Protein AF-A0AAN2PEC9-F1 (afdb_monomer_lite)

InterPro domains:
  IPR038728 Uncharacterized membrane protein YkvI-like [PTHR37814] (2-124)

Foldseek 3Di:
DVVVVVVQVVLCVVCVPQQVVPLDSSLSSLVVVPVVSSVVVVVVVVVVCVVVVVVCLLVVLCVVDPPPDPVSVVSSVVVVVVVVVVPVCDRVNCCVPVVVVVVVVVVVVVVVVVVVVVVVVVVVVVVPPPVVPD

Secondary structure (DSSP, 8-state):
-HHHHHHHHHHHHHTHHHHTT-S-HHHHHHHHH-HHHHHHHHHHHHHHHHHHHHHHHHHHHHHHS-TTSHHHHHHHHHHHHHHHHHHTT-HHHHHHHHHHHHHHHHHHHHHHHHHHHHHHHHHHHHH-SSGGG-

Sequence (134 aa):
MGILLFLINMGMMSDLKGIEGSGMPTLHLANQISPWLGFILSIILLGMIYNTAVGMLYAFTARLVPAETKRFKLSVIIVGILAFLASFVGFIKLVGTVYPITGYLGFVIIAALIISWVRSKMKKEAVNPELAKF

pLDDT: mean 87.18, std 10.86, range [54.09, 97.12]

Radius of gyration: 23.15 Å; chains: 1; bounding box: 70×26×50 Å

Organism: NCBI:txid1478

Structure (mmCIF, N/CA/C/O backbone):
data_AF-A0AAN2PEC9-F1
#
_entry.id   AF-A0AAN2PEC9-F1
#
loop_
_atom_site.group_PDB
_atom_site.id
_atom_site.type_symbol
_atom_site.label_atom_id
_atom_site.label_alt_id
_atom_site.label_comp_id
_atom_site.label_asym_id
_atom_site.label_entity_id
_atom_site.label_seq_id
_atom_site.pdbx_PDB_ins_code
_atom_site.Cartn_x
_atom_site.Cartn_y
_atom_site.Cartn_z
_atom_site.occupancy
_atom_site.B_iso_or_equiv
_atom_site.auth_seq_id
_atom_site.auth_comp_id
_atom_site.auth_asym_id
_atom_site.auth_atom_id
_atom_site.pdbx_PDB_model_num
ATOM 1 N N . MET A 1 1 ? -12.565 6.850 -17.132 1.00 70.75 1 MET A N 1
ATOM 2 C CA . MET A 1 1 ? -11.900 5.730 -16.423 1.00 70.75 1 MET A CA 1
ATOM 3 C C . MET A 1 1 ? -12.050 4.392 -17.145 1.00 70.75 1 MET A C 1
ATOM 5 O O . MET A 1 1 ? -11.037 3.740 -17.343 1.00 70.75 1 MET A O 1
ATOM 9 N N . GLY A 1 2 ? -13.246 4.002 -17.616 1.00 88.75 2 GLY A N 1
ATOM 10 C CA . GLY A 1 2 ? -13.432 2.724 -18.335 1.00 88.75 2 GLY A CA 1
ATOM 11 C C . GLY A 1 2 ? -12.610 2.576 -19.626 1.00 88.75 2 GLY A C 1
ATOM 12 O O . GLY A 1 2 ? -11.970 1.551 -19.821 1.00 88.75 2 GLY A O 1
ATOM 13 N N . ILE A 1 3 ? -12.543 3.623 -20.457 1.00 93.19 3 ILE A N 1
ATOM 14 C CA . ILE A 1 3 ? -11.786 3.596 -21.726 1.00 93.19 3 ILE A CA 1
ATOM 15 C C . ILE A 1 3 ? -10.283 3.367 -21.485 1.00 93.19 3 ILE A C 1
ATOM 17 O O . ILE A 1 3 ? -9.664 2.567 -22.173 1.00 93.19 3 ILE A O 1
ATOM 21 N N . LEU A 1 4 ? -9.700 4.013 -20.470 1.00 89.00 4 LEU A N 1
ATOM 22 C CA . LEU A 1 4 ? -8.278 3.856 -20.134 1.00 89.00 4 LEU A CA 1
ATOM 23 C C . LEU A 1 4 ? -7.955 2.432 -19.668 1.00 89.00 4 LEU A C 1
ATOM 25 O O . LEU A 1 4 ? -6.973 1.849 -20.112 1.00 89.00 4 LEU A O 1
ATOM 29 N N . LEU A 1 5 ? -8.803 1.855 -18.809 1.00 89.81 5 LEU A N 1
ATOM 30 C CA . LEU A 1 5 ? -8.651 0.469 -18.357 1.00 89.81 5 LEU A CA 1
ATOM 31 C C . LEU A 1 5 ? -8.774 -0.522 -19.517 1.00 89.81 5 LEU A C 1
ATOM 33 O O . LEU A 1 5 ? -8.033 -1.502 -19.561 1.00 89.81 5 LEU A O 1
ATOM 37 N N . PHE A 1 6 ? -9.682 -0.257 -20.456 1.00 91.75 6 PHE A N 1
ATOM 38 C CA . PHE A 1 6 ? -9.839 -1.067 -21.658 1.00 91.75 6 PHE A CA 1
ATOM 39 C C . PHE A 1 6 ? -8.575 -1.031 -22.530 1.00 91.75 6 PHE A C 1
ATOM 41 O O . PHE A 1 6 ? -8.055 -2.084 -22.888 1.00 91.75 6 PHE A O 1
ATOM 48 N N . LEU A 1 7 ? -8.025 0.161 -22.791 1.00 89.44 7 LEU A N 1
ATOM 49 C CA . LEU A 1 7 ? -6.785 0.325 -23.559 1.00 89.44 7 LEU A CA 1
ATOM 50 C C . LEU A 1 7 ? -5.585 -0.361 -22.891 1.00 89.44 7 LEU A C 1
ATOM 52 O O . LEU A 1 7 ? -4.804 -1.018 -23.572 1.00 89.44 7 LEU A O 1
ATOM 56 N N . ILE A 1 8 ? -5.454 -0.258 -21.562 1.00 88.50 8 ILE A N 1
ATOM 57 C CA . ILE A 1 8 ? -4.383 -0.933 -20.810 1.00 88.50 8 ILE A CA 1
ATOM 58 C C . ILE A 1 8 ? -4.509 -2.454 -20.931 1.00 88.50 8 ILE A C 1
ATOM 60 O O . ILE A 1 8 ? -3.518 -3.120 -21.214 1.00 88.50 8 ILE A O 1
ATOM 64 N N . ASN A 1 9 ? -5.712 -3.008 -20.753 1.00 89.56 9 ASN A N 1
ATOM 65 C CA . ASN A 1 9 ? -5.927 -4.451 -20.887 1.00 89.56 9 ASN A CA 1
ATOM 66 C C . ASN A 1 9 ? -5.636 -4.939 -22.309 1.00 89.56 9 ASN A C 1
ATOM 68 O O . ASN A 1 9 ? -4.994 -5.970 -22.480 1.00 89.56 9 ASN A O 1
ATOM 72 N N . MET A 1 10 ? -6.044 -4.176 -23.324 1.00 88.88 10 MET A N 1
ATOM 73 C CA . MET A 1 10 ? -5.742 -4.494 -24.717 1.00 88.88 10 MET A CA 1
ATOM 74 C C . MET A 1 10 ? -4.228 -4.465 -24.988 1.00 88.88 10 MET A C 1
ATOM 76 O O . MET A 1 10 ? -3.704 -5.368 -25.637 1.00 88.88 10 MET A O 1
ATOM 80 N N . GLY A 1 11 ? -3.509 -3.490 -24.421 1.00 86.19 11 GLY A N 1
ATOM 81 C CA . GLY A 1 11 ? -2.046 -3.439 -24.458 1.00 86.19 11 GLY A CA 1
ATOM 82 C C . GLY A 1 11 ? -1.388 -4.634 -23.760 1.00 86.19 11 GLY A C 1
ATOM 83 O O . GLY A 1 11 ? -0.461 -5.223 -24.304 1.00 86.19 11 GLY A O 1
ATOM 84 N N . MET A 1 12 ? -1.908 -5.058 -22.604 1.00 86.62 12 MET A N 1
ATOM 85 C CA . MET A 1 12 ? -1.426 -6.254 -21.899 1.00 86.62 12 MET A CA 1
ATOM 86 C C . MET A 1 12 ? -1.674 -7.545 -22.685 1.00 86.62 12 MET A C 1
ATOM 88 O O . MET A 1 12 ? -0.830 -8.434 -22.684 1.00 86.62 12 MET A O 1
ATOM 92 N N . MET A 1 13 ? -2.793 -7.654 -23.401 1.00 85.94 13 MET A N 1
ATOM 93 C CA . MET A 1 13 ? -3.057 -8.815 -24.258 1.00 85.94 13 MET A CA 1
ATOM 94 C C . MET A 1 13 ? -2.116 -8.887 -25.471 1.00 85.94 13 MET A C 1
ATOM 96 O O . MET A 1 13 ? -1.872 -9.978 -25.979 1.00 85.94 13 MET A O 1
ATOM 100 N N . SER A 1 14 ? -1.568 -7.754 -25.922 1.00 84.81 14 SER A N 1
ATOM 101 C CA . SER A 1 14 ? -0.634 -7.705 -27.054 1.00 84.81 14 SER A CA 1
ATOM 102 C C . SER A 1 14 ? 0.738 -8.312 -26.744 1.00 84.81 14 SER A C 1
ATOM 104 O O . SER A 1 14 ? 1.424 -8.729 -27.675 1.00 84.81 14 SER A O 1
ATOM 106 N N . ASP A 1 15 ? 1.140 -8.369 -25.471 1.00 79.06 15 ASP A N 1
ATOM 107 C CA . ASP A 1 15 ? 2.417 -8.945 -25.035 1.00 79.06 15 ASP A CA 1
ATOM 108 C C . ASP A 1 15 ? 2.247 -9.893 -23.837 1.00 79.06 15 ASP A C 1
ATOM 110 O O . ASP A 1 15 ? 2.846 -9.751 -22.774 1.00 79.06 15 ASP A O 1
ATOM 114 N N . LEU A 1 16 ? 1.401 -10.908 -24.008 1.00 74.75 16 LEU A N 1
ATOM 115 C CA . LEU A 1 16 ? 1.152 -11.910 -22.966 1.00 74.75 16 LEU A CA 1
ATOM 116 C C . LEU A 1 16 ? 2.429 -12.645 -22.524 1.00 74.75 16 LEU A C 1
ATOM 118 O O . LEU A 1 16 ? 2.585 -12.940 -21.342 1.00 74.75 16 LEU A O 1
ATOM 122 N N . LYS A 1 17 ? 3.362 -12.904 -23.450 1.00 74.25 17 LYS A N 1
ATOM 123 C CA . LYS A 1 17 ? 4.578 -13.688 -23.175 1.00 74.25 17 LYS A CA 1
ATOM 124 C C . LYS A 1 17 ? 5.636 -12.905 -22.392 1.00 74.25 17 LYS A C 1
ATOM 126 O O . LYS A 1 17 ? 6.308 -13.503 -21.560 1.00 74.25 17 LYS A O 1
ATOM 131 N N . GLY A 1 18 ? 5.795 -11.601 -22.641 1.00 69.94 18 GLY A N 1
ATOM 132 C CA . GLY A 1 18 ? 6.694 -10.745 -21.856 1.00 69.94 18 GLY A CA 1
ATOM 133 C C . GLY A 1 18 ? 6.137 -10.390 -20.473 1.00 69.94 18 GLY A C 1
ATOM 134 O O . GLY A 1 18 ? 6.890 -10.097 -19.542 1.00 69.94 18 GLY A O 1
ATOM 135 N N . ILE A 1 19 ? 4.812 -10.457 -20.318 1.00 77.88 19 ILE A N 1
ATOM 136 C CA . ILE A 1 19 ? 4.100 -10.051 -19.103 1.00 77.88 19 ILE A CA 1
ATOM 137 C C . ILE A 1 19 ? 3.931 -11.191 -18.092 1.00 77.88 19 ILE A C 1
ATOM 139 O O . ILE A 1 19 ? 3.836 -10.914 -16.890 1.00 77.88 19 ILE A O 1
ATOM 143 N N . GLU A 1 20 ? 3.907 -12.450 -18.534 1.00 67.00 20 GLU A N 1
ATOM 144 C CA . GLU A 1 20 ? 3.841 -13.616 -17.649 1.00 67.00 20 GLU A CA 1
ATOM 145 C C . GLU A 1 20 ? 5.011 -13.616 -16.652 1.00 67.00 20 GLU A C 1
ATOM 147 O O . GLU A 1 20 ? 6.183 -13.690 -17.011 1.00 67.00 20 GLU A O 1
ATOM 152 N N . GLY A 1 21 ? 4.693 -13.486 -15.360 1.00 68.19 21 GLY A N 1
ATOM 153 C CA . GLY A 1 21 ? 5.695 -13.393 -14.293 1.00 68.19 21 GLY A CA 1
ATOM 154 C C . GLY A 1 21 ? 6.300 -11.998 -14.092 1.00 68.19 21 GLY A C 1
ATOM 155 O O . GLY A 1 21 ? 7.086 -11.810 -13.162 1.00 68.19 21 GLY A O 1
ATOM 156 N N . SER A 1 22 ? 5.911 -10.996 -14.887 1.00 78.81 22 SER A N 1
ATOM 157 C CA . SER A 1 22 ? 6.273 -9.605 -14.615 1.00 78.81 22 SER A CA 1
ATOM 158 C C . SER A 1 22 ? 5.516 -9.099 -13.383 1.00 78.81 22 SER A C 1
ATOM 160 O O . SER A 1 22 ? 4.289 -9.162 -13.293 1.00 78.81 22 SER A O 1
ATOM 162 N N . GLY A 1 23 ? 6.254 -8.587 -12.396 1.00 79.12 23 GLY A N 1
ATOM 163 C CA . GLY A 1 23 ? 5.644 -8.063 -11.173 1.00 79.12 23 GLY A CA 1
ATOM 164 C C . GLY A 1 23 ? 4.795 -6.820 -11.409 1.00 79.12 23 GLY A C 1
ATOM 165 O O . GLY A 1 23 ? 3.853 -6.580 -10.670 1.00 79.12 23 GLY A O 1
ATOM 166 N N . MET A 1 24 ? 5.097 -6.037 -12.444 1.00 88.19 24 MET A N 1
ATOM 167 C CA . MET A 1 24 ? 4.377 -4.807 -12.774 1.00 88.19 24 MET A CA 1
ATOM 168 C C . MET A 1 24 ? 4.146 -4.732 -14.291 1.00 88.19 24 MET A C 1
ATOM 170 O O . MET A 1 24 ? 4.892 -4.038 -14.982 1.00 88.19 24 MET A O 1
ATOM 174 N N . PRO A 1 25 ? 3.122 -5.427 -14.823 1.00 88.25 25 PRO A N 1
ATOM 175 C CA . PRO A 1 25 ? 2.851 -5.518 -16.262 1.00 88.25 25 PRO A CA 1
ATOM 176 C C . PRO A 1 25 ? 2.752 -4.172 -16.978 1.00 88.25 25 PRO A C 1
ATOM 178 O O . PRO A 1 25 ? 3.282 -3.985 -18.067 1.00 88.25 25 PRO A O 1
ATOM 181 N N . THR A 1 26 ? 2.112 -3.195 -16.342 1.00 89.25 26 THR A N 1
ATOM 182 C CA . THR A 1 26 ? 1.952 -1.847 -16.896 1.00 89.25 26 THR A CA 1
ATOM 183 C C . THR A 1 26 ? 3.280 -1.099 -16.991 1.00 89.25 26 THR A C 1
ATOM 185 O O . THR A 1 26 ? 3.521 -0.389 -17.964 1.00 89.25 26 THR A O 1
ATOM 188 N N . LEU A 1 27 ? 4.170 -1.292 -16.014 1.00 90.25 27 LEU A N 1
ATOM 189 C CA . LEU A 1 27 ? 5.524 -0.745 -16.043 1.00 90.25 27 LEU A CA 1
ATOM 190 C C . LEU A 1 27 ? 6.405 -1.475 -17.061 1.00 90.25 27 LEU A C 1
ATOM 192 O O . LEU A 1 27 ? 7.232 -0.844 -17.716 1.00 90.25 27 LEU A O 1
ATOM 196 N N . HIS A 1 28 ? 6.219 -2.786 -17.219 1.00 89.38 28 HIS A N 1
ATOM 197 C CA . HIS A 1 28 ? 6.895 -3.570 -18.248 1.00 89.38 28 HIS A CA 1
ATOM 198 C C . HIS A 1 28 ? 6.546 -3.052 -19.649 1.00 89.38 28 HIS A C 1
ATOM 200 O O . HIS A 1 28 ? 7.443 -2.688 -20.406 1.00 89.38 28 HIS A O 1
ATOM 206 N N . LEU A 1 29 ? 5.253 -2.895 -19.942 1.00 88.81 29 LEU A N 1
ATOM 207 C CA . LEU A 1 29 ? 4.775 -2.308 -21.196 1.00 88.81 29 LEU A CA 1
ATOM 208 C C . LEU A 1 29 ? 5.327 -0.897 -21.430 1.00 88.81 29 LEU A C 1
ATOM 210 O O . LEU A 1 29 ? 5.776 -0.580 -22.528 1.00 88.81 29 LEU A O 1
ATOM 214 N N . ALA A 1 30 ? 5.348 -0.049 -20.397 1.00 90.06 30 ALA A N 1
ATOM 215 C CA . ALA A 1 30 ? 5.904 1.297 -20.516 1.00 90.06 30 ALA A CA 1
ATOM 216 C C . ALA A 1 30 ? 7.395 1.283 -20.898 1.00 90.06 30 ALA A C 1
ATOM 218 O O . ALA A 1 30 ? 7.810 2.075 -21.742 1.00 90.06 30 ALA A O 1
ATOM 219 N N . ASN A 1 31 ? 8.183 0.364 -20.325 1.00 88.94 31 ASN A N 1
ATOM 220 C CA . ASN A 1 31 ? 9.597 0.193 -20.670 1.00 88.94 31 ASN A CA 1
ATOM 221 C C . ASN A 1 31 ? 9.803 -0.304 -22.106 1.00 88.94 31 ASN A C 1
ATOM 223 O O . ASN A 1 31 ? 10.769 0.111 -22.741 1.00 88.94 31 ASN A O 1
ATOM 227 N N . GLN A 1 32 ? 8.909 -1.155 -22.622 1.00 88.31 32 GLN A N 1
ATOM 228 C CA . GLN A 1 32 ? 8.974 -1.611 -24.013 1.00 88.31 32 GLN A CA 1
ATOM 229 C C . GLN A 1 32 ? 8.690 -0.492 -25.020 1.00 88.31 32 GLN A C 1
ATOM 231 O O . GLN A 1 32 ? 9.298 -0.463 -26.085 1.00 88.31 32 GLN A O 1
ATOM 236 N N . ILE A 1 33 ? 7.790 0.438 -24.685 1.00 88.50 33 ILE A N 1
ATOM 237 C CA . ILE A 1 33 ? 7.488 1.594 -25.541 1.00 88.50 33 ILE A CA 1
ATOM 238 C C . ILE A 1 33 ? 8.668 2.573 -25.551 1.00 88.50 33 ILE A C 1
ATOM 240 O O . ILE A 1 33 ? 9.106 3.020 -26.608 1.00 88.50 33 ILE A O 1
ATOM 244 N N . SER A 1 34 ? 9.169 2.944 -24.370 1.00 90.38 34 SER A N 1
ATOM 245 C CA . SER A 1 34 ? 10.350 3.794 -24.226 1.00 90.38 34 SER A CA 1
ATOM 246 C C . SER A 1 34 ? 10.937 3.662 -22.816 1.00 90.38 34 SER A C 1
ATOM 248 O O . SER A 1 34 ? 10.213 3.876 -21.838 1.00 90.38 34 SER A O 1
ATOM 250 N N . PRO A 1 35 ? 12.253 3.425 -22.665 1.00 89.75 35 PRO A N 1
ATOM 251 C CA . PRO A 1 35 ? 12.901 3.357 -21.352 1.00 89.75 35 PRO A CA 1
ATOM 252 C C . PRO A 1 35 ? 12.701 4.618 -20.495 1.00 89.75 35 PRO A C 1
ATOM 254 O O . PRO A 1 35 ? 12.567 4.534 -19.276 1.00 89.75 35 PRO A O 1
ATOM 257 N N . TRP A 1 36 ? 12.611 5.795 -21.125 1.00 94.31 36 TRP A N 1
ATOM 258 C CA . TRP A 1 36 ? 12.330 7.053 -20.425 1.00 94.31 36 TRP A CA 1
ATOM 259 C C . TRP A 1 36 ? 10.928 7.082 -19.815 1.00 94.31 36 TRP A C 1
ATOM 261 O O . TRP A 1 36 ? 10.743 7.576 -18.702 1.00 94.31 36 TRP A O 1
ATOM 271 N N . LEU A 1 37 ? 9.942 6.520 -20.517 1.00 91.81 37 LEU A N 1
ATOM 272 C CA . LEU A 1 37 ? 8.572 6.428 -20.023 1.00 91.81 37 LEU A CA 1
ATOM 273 C C . LEU A 1 37 ? 8.488 5.468 -18.833 1.00 91.81 37 LEU A C 1
ATOM 275 O O . LEU A 1 37 ? 7.848 5.787 -17.833 1.00 91.81 37 LEU A O 1
ATOM 279 N N . GLY A 1 38 ? 9.180 4.329 -18.912 1.00 92.00 38 GLY A N 1
ATOM 280 C CA . GLY A 1 38 ? 9.306 3.398 -17.793 1.00 92.00 38 GLY A CA 1
ATOM 281 C C . GLY A 1 38 ? 9.971 4.029 -16.566 1.00 92.00 38 GLY A C 1
ATOM 282 O O . GLY A 1 38 ? 9.498 3.841 -15.446 1.00 92.00 38 GLY A O 1
ATOM 283 N N . PHE A 1 39 ? 11.011 4.844 -16.757 1.00 94.00 39 PHE A N 1
ATOM 284 C CA . PHE A 1 39 ? 11.660 5.572 -15.664 1.00 94.00 39 PHE A CA 1
ATOM 285 C C . PHE A 1 39 ? 10.727 6.590 -14.990 1.00 94.00 39 PHE A C 1
ATOM 287 O O . PHE A 1 39 ? 10.607 6.609 -13.768 1.00 94.00 39 PHE A O 1
ATOM 294 N N . ILE A 1 40 ? 10.012 7.407 -15.767 1.00 96.06 40 ILE A N 1
ATOM 295 C CA . ILE A 1 40 ? 9.051 8.370 -15.207 1.00 96.06 40 ILE A CA 1
ATOM 296 C C . ILE A 1 40 ? 7.926 7.632 -14.469 1.00 96.06 40 ILE A C 1
ATOM 298 O O . ILE A 1 40 ? 7.560 8.003 -13.352 1.00 96.06 40 ILE A O 1
ATOM 302 N N . LEU A 1 41 ? 7.397 6.558 -15.062 1.00 94.50 41 LEU A N 1
ATOM 303 C CA . LEU A 1 41 ? 6.319 5.778 -14.466 1.00 94.50 41 LEU A CA 1
ATOM 304 C C . LEU A 1 41 ? 6.755 5.089 -13.167 1.00 94.50 41 LEU A C 1
ATOM 306 O O . LEU A 1 41 ? 5.959 5.024 -12.233 1.00 94.50 41 LEU A O 1
ATOM 310 N N . SER A 1 42 ? 8.002 4.619 -13.062 1.00 94.31 42 SER A N 1
ATOM 311 C CA . SER A 1 42 ? 8.511 4.019 -11.823 1.00 94.31 42 SER A CA 1
ATOM 312 C C . SER A 1 42 ? 8.586 5.036 -10.679 1.00 94.31 42 SER A C 1
ATOM 314 O O . SER A 1 42 ? 8.165 4.718 -9.567 1.00 94.31 42 SER A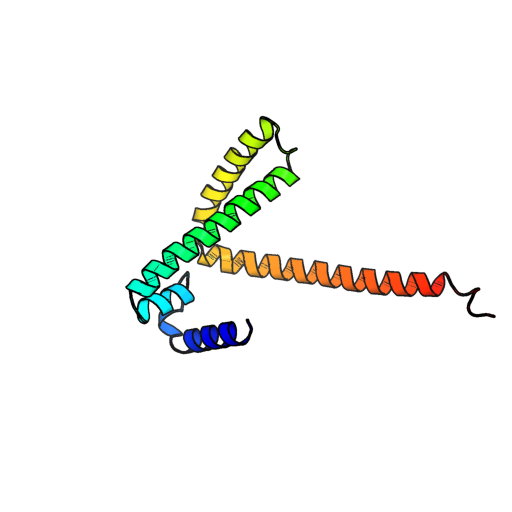 O 1
ATOM 316 N N . ILE A 1 43 ? 9.010 6.278 -10.952 1.00 96.81 43 ILE A N 1
ATOM 317 C CA . ILE A 1 43 ? 9.004 7.375 -9.968 1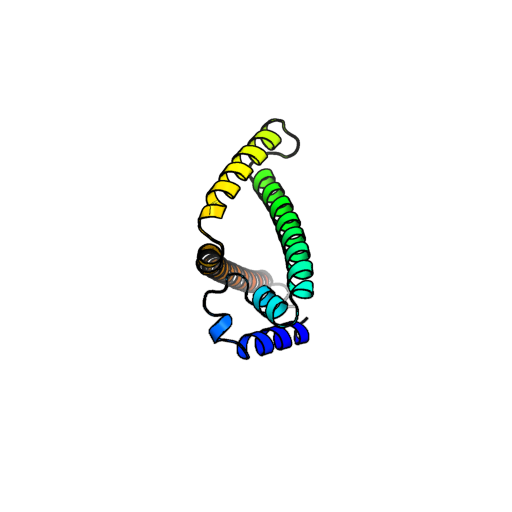.00 96.81 43 ILE A CA 1
ATOM 318 C C . ILE A 1 43 ? 7.573 7.680 -9.513 1.00 96.81 43 ILE A C 1
ATOM 320 O O . ILE A 1 43 ? 7.310 7.786 -8.313 1.00 96.81 43 ILE A O 1
ATOM 324 N N . ILE A 1 44 ? 6.633 7.782 -10.458 1.00 95.88 44 ILE A N 1
ATOM 325 C CA . ILE A 1 44 ? 5.220 8.036 -10.152 1.00 95.88 44 ILE A CA 1
ATOM 326 C C . ILE A 1 44 ? 4.643 6.902 -9.292 1.00 95.88 44 ILE A C 1
ATOM 328 O O . ILE A 1 44 ? 4.010 7.167 -8.270 1.00 95.88 44 ILE A O 1
ATOM 332 N N . LEU A 1 45 ? 4.885 5.641 -9.665 1.00 94.38 45 LEU A N 1
ATOM 333 C CA . LEU A 1 45 ? 4.433 4.471 -8.908 1.00 94.38 45 LEU A CA 1
ATOM 334 C C . LEU A 1 45 ? 5.013 4.457 -7.494 1.00 94.38 45 LEU A C 1
ATOM 336 O O . LEU A 1 45 ? 4.267 4.231 -6.542 1.00 94.38 45 LEU A O 1
ATOM 340 N N . LEU A 1 46 ? 6.305 4.757 -7.339 1.00 94.69 46 LEU A N 1
ATOM 341 C CA . LEU A 1 46 ? 6.946 4.845 -6.029 1.00 94.69 46 LEU A CA 1
ATOM 342 C C . LEU A 1 46 ? 6.270 5.909 -5.153 1.00 94.69 46 LEU A C 1
ATOM 344 O O . LEU A 1 46 ? 5.935 5.629 -4.002 1.00 94.69 46 LEU A O 1
ATOM 348 N N . GLY A 1 47 ? 6.001 7.095 -5.707 1.00 97.06 47 GLY A N 1
ATOM 349 C CA . GLY A 1 47 ? 5.291 8.166 -5.007 1.00 97.06 47 GLY A CA 1
ATOM 350 C C . GLY A 1 47 ? 3.872 7.770 -4.583 1.00 97.06 47 GLY A C 1
ATOM 351 O O . GLY A 1 47 ? 3.476 8.002 -3.440 1.00 97.06 47 GLY A O 1
ATOM 352 N N . MET A 1 48 ? 3.115 7.112 -5.466 1.00 95.81 48 MET A N 1
ATOM 353 C CA . MET A 1 48 ? 1.754 6.648 -5.163 1.00 95.81 48 MET A CA 1
ATOM 354 C C . MET A 1 48 ? 1.727 5.553 -4.090 1.00 95.81 48 MET A C 1
ATOM 356 O O . MET A 1 48 ? 0.884 5.592 -3.187 1.00 95.81 48 MET A O 1
ATOM 360 N N . ILE A 1 49 ? 2.651 4.591 -4.168 1.00 93.56 49 ILE A N 1
ATOM 361 C CA . ILE A 1 49 ? 2.786 3.523 -3.172 1.00 93.56 49 ILE A CA 1
ATOM 362 C C . ILE A 1 49 ? 3.170 4.126 -1.824 1.00 93.56 49 ILE A C 1
ATOM 364 O O . ILE A 1 49 ? 2.542 3.794 -0.823 1.00 93.56 49 ILE A O 1
ATOM 368 N N . TYR A 1 50 ? 4.134 5.050 -1.792 1.00 95.00 50 TYR A N 1
ATOM 369 C CA . TYR A 1 50 ? 4.540 5.731 -0.565 1.00 95.00 50 TYR A CA 1
ATOM 370 C C . TYR A 1 50 ? 3.374 6.485 0.083 1.00 95.00 50 TYR A C 1
ATOM 372 O O . TYR A 1 50 ? 3.084 6.274 1.260 1.00 95.00 50 TYR A O 1
ATOM 380 N N . ASN A 1 51 ? 2.650 7.299 -0.691 1.00 96.19 51 ASN A N 1
ATOM 381 C CA . ASN A 1 51 ? 1.488 8.040 -0.200 1.00 96.19 51 ASN A CA 1
ATOM 382 C C . ASN A 1 51 ? 0.426 7.107 0.410 1.00 96.19 51 ASN A C 1
ATOM 384 O O . ASN A 1 51 ? -0.083 7.347 1.505 1.00 96.19 51 ASN A O 1
ATOM 388 N N . THR A 1 52 ? 0.134 6.000 -0.274 1.00 95.31 52 THR A N 1
ATOM 389 C CA . THR A 1 52 ? -0.839 5.004 0.191 1.00 95.31 52 THR A CA 1
ATOM 390 C C . THR A 1 52 ? -0.347 4.273 1.443 1.00 95.31 52 THR A C 1
ATOM 392 O O . THR A 1 52 ? -1.104 4.111 2.400 1.00 95.31 52 THR A O 1
ATOM 395 N N . ALA A 1 53 ? 0.925 3.870 1.473 1.00 94.19 53 ALA A N 1
ATOM 396 C CA . ALA A 1 53 ? 1.530 3.150 2.589 1.00 94.19 53 ALA A CA 1
ATOM 397 C C . ALA A 1 53 ? 1.548 3.993 3.869 1.00 94.19 53 ALA A C 1
ATOM 399 O O . ALA A 1 53 ? 1.149 3.503 4.924 1.00 94.19 53 ALA A O 1
ATOM 400 N N . VAL A 1 54 ? 1.940 5.268 3.780 1.00 94.12 54 VAL A N 1
ATOM 401 C CA . VAL A 1 54 ? 1.934 6.193 4.924 1.00 94.12 54 VAL A CA 1
ATOM 402 C C . VAL A 1 54 ? 0.512 6.402 5.446 1.00 94.12 54 VAL A C 1
ATOM 404 O O . VAL A 1 54 ? 0.281 6.297 6.652 1.00 94.12 54 VAL A O 1
ATOM 407 N N . GLY A 1 55 ? -0.455 6.627 4.549 1.00 95.56 55 GLY A N 1
ATOM 408 C CA . GLY A 1 55 ? -1.861 6.787 4.927 1.00 95.56 55 GLY A CA 1
ATOM 409 C C . GLY A 1 55 ? -2.431 5.552 5.633 1.00 95.56 55 GLY A C 1
ATOM 410 O O . GLY A 1 55 ? -3.062 5.670 6.685 1.00 95.56 55 GLY A O 1
ATOM 411 N N . MET A 1 56 ? -2.163 4.354 5.104 1.00 94.69 56 MET A N 1
ATOM 412 C CA . MET A 1 56 ? -2.625 3.095 5.696 1.00 94.69 56 MET A CA 1
ATOM 413 C C . MET A 1 56 ? -1.925 2.773 7.018 1.00 94.69 56 MET A C 1
ATOM 415 O O . MET A 1 56 ? -2.592 2.335 7.953 1.00 94.69 56 MET A O 1
ATOM 419 N N . LEU A 1 57 ? -0.614 3.015 7.131 1.00 94.69 57 LEU A N 1
ATOM 420 C CA . LEU A 1 57 ? 0.138 2.805 8.370 1.00 94.69 57 LEU A CA 1
ATOM 421 C C . LEU A 1 57 ? -0.414 3.683 9.498 1.00 94.69 57 LEU A C 1
ATOM 423 O O . LEU A 1 57 ? -0.633 3.199 10.612 1.00 94.69 57 LEU A O 1
ATOM 427 N N . TYR A 1 58 ? -0.694 4.953 9.197 1.00 93.12 58 TYR A N 1
ATOM 428 C CA . TYR A 1 58 ? -1.325 5.869 10.140 1.00 93.12 58 TYR A CA 1
ATOM 429 C C . TYR A 1 58 ? -2.719 5.379 10.549 1.00 93.12 58 TYR A C 1
ATOM 431 O O . TYR A 1 58 ? -2.971 5.196 11.740 1.00 93.12 58 TYR A O 1
ATOM 439 N N . ALA A 1 59 ? -3.602 5.109 9.581 1.00 94.12 59 ALA A N 1
ATOM 440 C CA . ALA A 1 59 ? -4.976 4.684 9.847 1.00 94.12 59 ALA A CA 1
ATOM 441 C C . ALA A 1 59 ? -5.041 3.365 10.637 1.00 94.12 59 ALA A C 1
ATOM 443 O O . ALA A 1 59 ? -5.835 3.231 11.569 1.00 94.12 59 ALA A O 1
ATOM 444 N N . PHE A 1 60 ? -4.178 2.403 10.303 1.00 93.94 60 PHE A N 1
ATOM 445 C CA . PHE A 1 60 ? -4.070 1.135 11.017 1.00 93.94 60 PHE A CA 1
ATOM 446 C C . PHE A 1 60 ? -3.606 1.341 12.461 1.00 93.94 60 PHE A C 1
ATOM 448 O O . PHE A 1 60 ? -4.230 0.827 13.388 1.00 93.94 60 PHE A O 1
ATOM 455 N N . THR A 1 61 ? -2.557 2.141 12.670 1.00 93.00 61 THR A N 1
ATOM 456 C CA . THR A 1 61 ? -2.045 2.415 14.020 1.00 93.00 61 THR A CA 1
ATOM 457 C C . THR A 1 61 ? -3.077 3.172 14.858 1.00 93.00 61 THR A C 1
ATOM 459 O O . THR A 1 61 ? -3.301 2.815 16.011 1.00 93.00 61 THR A O 1
ATOM 462 N N . ALA A 1 62 ? -3.759 4.165 14.278 1.00 92.00 62 ALA A N 1
ATOM 463 C CA . ALA A 1 62 ? -4.771 4.975 14.962 1.00 92.00 62 ALA A CA 1
ATOM 464 C C . ALA A 1 62 ? -6.002 4.160 15.383 1.00 92.00 62 ALA A C 1
ATOM 466 O O . ALA A 1 62 ? -6.678 4.506 16.348 1.00 92.00 62 ALA A O 1
ATOM 467 N N . ARG A 1 63 ? -6.278 3.049 14.689 1.00 90.88 63 ARG A N 1
ATOM 468 C CA . ARG A 1 63 ? -7.334 2.107 15.070 1.00 90.88 63 ARG A CA 1
ATOM 469 C C . ARG A 1 63 ? -6.974 1.269 16.300 1.00 90.88 63 ARG A C 1
ATOM 471 O O . ARG A 1 63 ? -7.876 0.806 16.990 1.00 90.88 63 ARG A O 1
ATOM 478 N N . LEU A 1 64 ? -5.684 1.051 16.560 1.00 89.19 64 LEU A N 1
ATOM 479 C CA . LEU A 1 64 ? -5.196 0.225 17.671 1.00 89.19 64 LEU A CA 1
ATOM 480 C C . LEU A 1 64 ? -4.778 1.052 18.890 1.00 89.19 64 LEU A C 1
ATOM 482 O O . LEU A 1 64 ? -4.918 0.595 20.022 1.00 89.19 64 LEU A O 1
ATOM 486 N N . VAL A 1 65 ? -4.240 2.252 18.668 1.00 90.19 65 VAL A N 1
ATOM 487 C CA . VAL A 1 65 ? -3.672 3.112 19.709 1.00 90.19 65 VAL A CA 1
ATOM 488 C C . VAL A 1 65 ? -4.190 4.539 19.531 1.00 90.19 65 VAL A C 1
ATOM 490 O O . VAL A 1 65 ? -4.138 5.053 18.412 1.00 90.19 65 VAL A O 1
ATOM 493 N N . PRO A 1 66 ? -4.625 5.219 20.612 1.00 85.06 66 PRO A N 1
ATOM 494 C CA . PRO A 1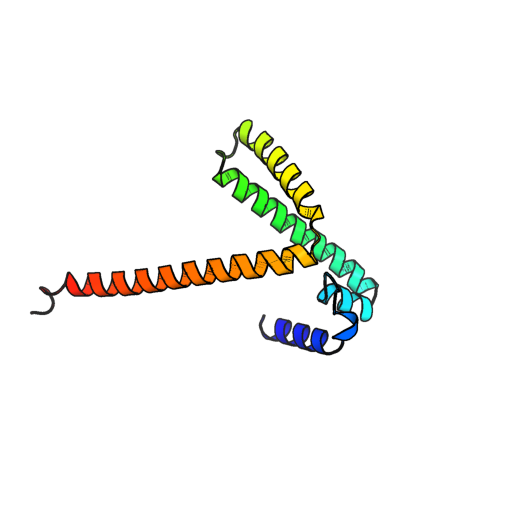 66 ? -5.044 6.614 20.545 1.00 85.06 66 PRO A CA 1
ATOM 495 C C . PRO A 1 66 ? -3.972 7.502 19.906 1.00 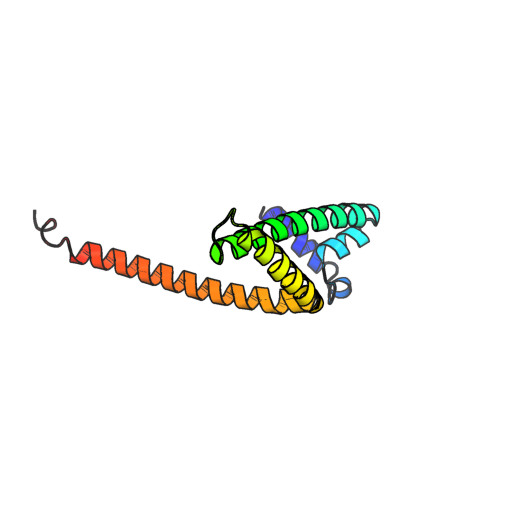85.06 66 PRO A C 1
ATOM 497 O O . PRO A 1 66 ? -2.800 7.479 20.317 1.00 85.06 66 PRO A O 1
ATOM 500 N N . ALA A 1 67 ? -4.391 8.276 18.903 1.00 79.12 67 ALA A N 1
ATOM 501 C CA . ALA A 1 67 ? -3.541 9.219 18.190 1.00 79.12 67 ALA A CA 1
ATOM 502 C C . ALA A 1 67 ? -2.912 10.249 19.149 1.00 79.12 67 ALA A C 1
ATOM 504 O O . ALA A 1 67 ? -3.412 10.491 20.244 1.00 79.12 67 ALA A O 1
ATOM 505 N N . GLU A 1 68 ? -1.775 10.820 18.741 1.00 76.12 68 GLU A N 1
ATOM 506 C CA . GLU A 1 68 ? -1.043 11.879 19.465 1.00 76.12 68 GLU A CA 1
ATOM 507 C C . GLU A 1 68 ? -0.410 11.494 20.816 1.00 76.12 68 GLU A C 1
ATOM 509 O O . GLU A 1 68 ? 0.203 12.323 21.487 1.00 76.12 68 GLU A O 1
ATOM 514 N N . THR A 1 69 ? -0.433 10.218 21.198 1.00 83.19 69 THR A N 1
ATOM 515 C CA . THR A 1 69 ? 0.282 9.750 22.394 1.00 83.19 69 THR A CA 1
ATOM 516 C C . THR A 1 69 ? 1.742 9.382 22.090 1.00 83.19 69 THR A C 1
ATOM 518 O O . THR A 1 69 ? 2.096 8.989 20.977 1.00 83.19 69 THR A O 1
ATOM 521 N N . LYS A 1 70 ? 2.633 9.419 23.096 1.00 79.94 70 LYS A N 1
ATOM 522 C CA . LYS A 1 70 ? 4.013 8.891 22.948 1.00 79.94 70 LYS A CA 1
ATOM 523 C C . LYS A 1 70 ? 4.023 7.415 22.515 1.00 79.94 70 LYS A C 1
ATOM 525 O O . LYS A 1 70 ? 4.912 6.996 21.778 1.00 79.94 70 LYS A O 1
ATOM 530 N N . ARG A 1 71 ? 3.008 6.651 22.939 1.00 85.56 71 ARG A N 1
ATOM 531 C CA . ARG A 1 71 ? 2.789 5.250 22.550 1.00 85.56 71 ARG A CA 1
ATOM 532 C C . ARG A 1 71 ? 2.460 5.115 21.064 1.00 85.56 71 ARG A C 1
ATOM 534 O O . ARG A 1 71 ? 2.990 4.211 20.438 1.00 85.56 71 ARG A O 1
ATOM 541 N N . PHE A 1 72 ? 1.697 6.047 20.487 1.00 90.69 72 PHE A N 1
ATOM 542 C CA . PHE A 1 72 ? 1.407 6.067 19.051 1.00 90.69 72 PHE A CA 1
ATOM 543 C C . PHE A 1 72 ? 2.687 6.109 18.210 1.00 90.69 72 PHE A C 1
ATOM 545 O O . PHE A 1 72 ? 2.863 5.275 17.329 1.00 90.69 72 PHE A O 1
ATOM 552 N N . LYS A 1 73 ? 3.625 7.018 18.525 1.00 88.81 73 LYS A N 1
ATOM 553 C CA . LYS A 1 73 ? 4.908 7.118 17.800 1.00 88.81 73 LYS A CA 1
ATOM 554 C C . LYS A 1 73 ? 5.694 5.804 17.838 1.00 88.81 73 LYS A C 1
ATOM 556 O O . LYS A 1 73 ? 6.206 5.372 16.810 1.00 88.81 73 LYS A O 1
ATOM 561 N N . LEU A 1 74 ? 5.752 5.156 19.004 1.00 91.69 74 LEU A N 1
ATOM 562 C CA . LEU A 1 74 ? 6.422 3.864 19.156 1.00 91.69 74 LEU A CA 1
ATOM 563 C C . LEU A 1 74 ? 5.706 2.757 18.364 1.00 91.69 74 LEU A C 1
ATOM 565 O O . LEU A 1 74 ? 6.359 1.974 17.682 1.00 91.69 74 LEU A O 1
ATOM 569 N N . SER A 1 75 ? 4.373 2.721 18.399 1.00 92.25 75 SER A N 1
ATOM 570 C CA . SER A 1 75 ? 3.574 1.758 17.638 1.00 92.25 75 SER A CA 1
ATOM 571 C C . SER A 1 75 ? 3.734 1.927 16.129 1.00 92.25 75 SER A C 1
ATOM 573 O O . SER A 1 75 ? 3.884 0.921 15.446 1.00 92.25 75 SER A O 1
ATOM 575 N N . VAL A 1 76 ? 3.785 3.159 15.605 1.00 93.75 76 VAL A N 1
ATOM 576 C CA . VAL A 1 76 ? 4.058 3.406 14.176 1.00 93.75 76 VAL A CA 1
ATOM 577 C C . VAL A 1 76 ? 5.414 2.826 13.773 1.00 93.75 76 VAL A C 1
ATOM 579 O O . VAL A 1 76 ? 5.504 2.174 12.737 1.00 93.75 76 VAL A O 1
ATOM 582 N N . ILE A 1 77 ? 6.457 3.017 14.590 1.00 93.75 77 ILE A N 1
ATOM 583 C CA . ILE A 1 77 ? 7.792 2.461 14.317 1.00 93.75 77 ILE A CA 1
ATOM 584 C C . ILE A 1 77 ? 7.742 0.930 14.308 1.00 93.75 77 ILE A C 1
ATOM 586 O O . ILE A 1 77 ? 8.219 0.312 13.361 1.00 93.75 77 ILE A O 1
ATOM 590 N N . ILE A 1 78 ? 7.130 0.313 15.324 1.00 94.75 78 ILE A N 1
ATOM 591 C CA . ILE A 1 78 ? 7.029 -1.151 15.427 1.00 94.75 78 ILE A CA 1
ATOM 592 C C . ILE A 1 78 ? 6.251 -1.728 14.240 1.00 94.75 78 ILE A C 1
ATOM 594 O O . ILE A 1 78 ? 6.731 -2.644 13.577 1.00 94.75 78 ILE A O 1
ATOM 598 N N . VAL A 1 79 ? 5.071 -1.182 13.935 1.00 94.44 79 VAL A N 1
ATOM 599 C CA . VAL A 1 79 ? 4.253 -1.636 12.802 1.00 94.44 79 VAL A CA 1
ATOM 600 C C . VAL A 1 79 ? 4.973 -1.379 11.480 1.00 94.44 79 VAL A C 1
ATOM 602 O O . VAL A 1 79 ? 4.920 -2.228 10.598 1.00 94.44 79 VAL A O 1
ATOM 605 N N . GLY A 1 80 ? 5.694 -0.265 11.346 1.00 94.62 80 GLY A N 1
ATOM 606 C CA . GLY A 1 80 ? 6.514 0.034 10.173 1.00 94.62 80 GLY A CA 1
ATOM 607 C C . GLY A 1 80 ? 7.623 -0.996 9.957 1.00 94.62 80 GLY A C 1
ATOM 608 O O . GLY A 1 80 ? 7.787 -1.486 8.843 1.00 94.62 80 GLY A O 1
ATOM 609 N N . ILE A 1 81 ? 8.330 -1.394 11.019 1.00 95.62 81 ILE A N 1
ATOM 610 C CA . ILE A 1 81 ? 9.337 -2.466 10.963 1.00 95.62 81 ILE A CA 1
ATOM 611 C C . ILE A 1 81 ? 8.680 -3.792 10.566 1.00 95.62 81 ILE A C 1
ATOM 613 O O . ILE A 1 81 ? 9.175 -4.475 9.674 1.00 95.62 81 ILE A O 1
ATOM 617 N N . LEU A 1 82 ? 7.542 -4.146 11.169 1.00 94.50 82 LEU A N 1
ATOM 618 C CA . LEU A 1 82 ? 6.811 -5.367 10.816 1.00 94.50 82 LEU A CA 1
ATOM 619 C C . LEU A 1 82 ? 6.334 -5.354 9.356 1.00 94.50 82 LEU A C 1
ATOM 621 O O . LEU A 1 82 ? 6.457 -6.361 8.665 1.00 94.50 82 LEU A O 1
ATOM 625 N N . ALA A 1 83 ? 5.835 -4.218 8.866 1.00 91.88 83 ALA A N 1
ATOM 626 C CA . ALA A 1 83 ? 5.417 -4.044 7.478 1.00 91.88 83 ALA A CA 1
ATOM 627 C C . ALA A 1 83 ? 6.606 -4.147 6.511 1.00 91.88 83 ALA A C 1
ATOM 629 O O . ALA A 1 83 ? 6.495 -4.778 5.460 1.00 91.88 83 ALA A O 1
ATOM 630 N N . PHE A 1 84 ? 7.759 -3.589 6.885 1.00 92.31 84 PHE A N 1
ATOM 631 C CA . PHE A 1 84 ? 8.995 -3.737 6.124 1.00 92.31 84 PHE A CA 1
ATOM 632 C C . PHE A 1 84 ? 9.437 -5.203 6.059 1.00 92.31 84 PHE A C 1
ATOM 634 O O . PHE A 1 84 ? 9.721 -5.706 4.975 1.00 92.31 84 PHE A O 1
ATOM 641 N N . LEU A 1 85 ? 9.400 -5.931 7.179 1.00 93.56 85 LEU A N 1
ATOM 642 C CA . LEU A 1 85 ? 9.696 -7.367 7.199 1.00 93.56 85 LEU A CA 1
ATOM 643 C C . LEU A 1 85 ? 8.703 -8.173 6.344 1.00 93.56 85 LEU A C 1
ATOM 645 O O . LEU A 1 85 ? 9.099 -9.081 5.617 1.00 93.56 85 LEU A O 1
ATOM 649 N N . ALA A 1 86 ? 7.419 -7.814 6.367 1.00 89.88 86 ALA A N 1
ATOM 650 C CA . ALA A 1 86 ? 6.407 -8.442 5.521 1.00 89.88 86 ALA A CA 1
ATOM 651 C C . ALA A 1 86 ? 6.622 -8.169 4.018 1.00 89.88 86 ALA A C 1
ATOM 653 O O . ALA A 1 86 ? 6.207 -8.975 3.184 1.00 89.88 86 ALA A O 1
ATOM 654 N N . SER A 1 87 ? 7.298 -7.074 3.648 1.00 89.38 87 SER A N 1
ATOM 655 C CA . SER A 1 87 ? 7.562 -6.729 2.242 1.00 89.38 87 SER A CA 1
ATOM 656 C C . SER A 1 87 ? 8.485 -7.729 1.526 1.00 89.38 87 SER A C 1
ATOM 658 O O . SER A 1 87 ? 8.396 -7.880 0.305 1.00 89.38 87 SER A O 1
ATOM 660 N N . PHE A 1 88 ? 9.289 -8.500 2.271 1.00 90.94 88 PHE A N 1
ATOM 661 C CA . PHE A 1 88 ? 10.179 -9.530 1.717 1.00 90.94 88 PHE A CA 1
ATOM 662 C C . PHE A 1 88 ? 9.452 -10.756 1.140 1.00 90.94 88 PHE A C 1
ATOM 664 O O . PHE A 1 88 ? 10.073 -11.560 0.450 1.00 90.94 88 PHE A O 1
ATOM 671 N N . VAL A 1 89 ? 8.138 -10.904 1.358 1.00 88.69 89 VAL A N 1
ATOM 672 C CA . VAL A 1 89 ? 7.321 -11.983 0.759 1.00 88.69 89 VAL A CA 1
ATOM 673 C C . VAL A 1 89 ? 7.288 -11.901 -0.778 1.00 88.69 89 VAL A C 1
ATOM 675 O O . VAL A 1 89 ? 7.035 -12.908 -1.444 1.00 88.69 89 VAL A O 1
ATOM 678 N N . GLY A 1 90 ? 7.585 -10.725 -1.340 1.00 86.81 90 GLY A N 1
ATOM 679 C CA . GLY A 1 90 ? 7.626 -10.470 -2.777 1.00 86.81 90 GLY A CA 1
ATOM 680 C C . GLY A 1 90 ? 6.272 -10.028 -3.336 1.00 86.81 90 GLY A C 1
ATOM 681 O O . GLY A 1 90 ? 5.222 -10.571 -2.990 1.00 86.81 90 GLY A O 1
ATOM 682 N N . PHE A 1 91 ? 6.293 -9.037 -4.232 1.00 84.31 91 PHE A N 1
ATOM 683 C CA . PHE A 1 91 ? 5.089 -8.363 -4.734 1.00 84.31 91 PHE A CA 1
ATOM 684 C C . PHE A 1 91 ? 4.093 -9.310 -5.419 1.00 84.31 91 PHE A C 1
ATOM 686 O O . PHE A 1 91 ? 2.910 -9.279 -5.094 1.00 84.31 91 PHE A O 1
ATOM 693 N N . ILE A 1 92 ? 4.562 -10.178 -6.326 1.00 87.00 92 ILE A N 1
ATOM 694 C CA . ILE A 1 92 ? 3.690 -11.088 -7.094 1.00 87.00 92 ILE A CA 1
ATOM 695 C C . ILE A 1 92 ? 2.935 -12.030 -6.161 1.00 87.00 92 ILE A C 1
ATOM 697 O O . ILE A 1 92 ? 1.716 -12.155 -6.253 1.00 87.00 92 ILE A O 1
ATOM 701 N N . LYS A 1 93 ? 3.655 -12.659 -5.226 1.00 90.38 93 LYS A N 1
ATOM 702 C CA . LYS A 1 93 ? 3.063 -13.562 -4.238 1.00 90.38 93 LYS A CA 1
ATOM 703 C C . LYS A 1 93 ? 2.080 -12.818 -3.341 1.00 90.38 93 LYS A C 1
ATOM 705 O O . LYS A 1 93 ? 1.000 -13.334 -3.067 1.00 90.38 93 LYS A O 1
ATOM 710 N N . LEU A 1 94 ? 2.433 -11.611 -2.905 1.00 89.69 94 LEU A N 1
ATOM 711 C CA . LEU A 1 94 ? 1.572 -10.781 -2.071 1.00 89.69 94 LEU A CA 1
ATOM 712 C C . LEU A 1 94 ? 0.272 -10.410 -2.798 1.00 89.69 94 LEU A C 1
ATOM 714 O O . LEU A 1 94 ? -0.806 -10.684 -2.288 1.00 89.69 94 LEU A O 1
ATOM 718 N N . VAL A 1 95 ? 0.347 -9.853 -4.006 1.00 88.69 95 VAL A N 1
ATOM 719 C CA . VAL A 1 95 ? -0.836 -9.459 -4.787 1.00 88.69 95 VAL A CA 1
ATOM 720 C C . VAL A 1 95 ? -1.681 -10.672 -5.168 1.00 88.69 95 VAL A C 1
ATOM 722 O O . VAL A 1 95 ? -2.896 -10.653 -4.980 1.00 88.69 95 VAL A O 1
ATOM 725 N N . GLY A 1 96 ? -1.043 -11.757 -5.612 1.00 90.56 96 GLY A N 1
ATOM 726 C CA . GLY A 1 96 ? -1.717 -13.001 -5.981 1.00 90.56 96 GLY A CA 1
ATOM 727 C C . GLY A 1 96 ? -2.392 -13.733 -4.816 1.00 90.56 96 GLY A C 1
ATOM 728 O O . GLY A 1 96 ? -3.191 -14.630 -5.059 1.00 90.56 96 GLY A O 1
ATOM 729 N N . THR A 1 97 ? -2.115 -13.359 -3.563 1.00 92.88 97 THR A N 1
ATOM 730 C CA . THR A 1 97 ? -2.744 -13.964 -2.375 1.00 92.88 97 THR A CA 1
ATOM 731 C C . THR A 1 97 ? -3.670 -12.991 -1.653 1.00 92.88 97 THR A C 1
ATOM 733 O O . THR A 1 97 ? -4.835 -13.304 -1.413 1.00 92.88 97 THR A O 1
ATOM 736 N N . VAL A 1 98 ? -3.188 -11.788 -1.341 1.00 92.81 98 VAL A N 1
ATOM 737 C CA . VAL A 1 98 ? -3.929 -10.785 -0.574 1.00 92.81 98 VAL A CA 1
ATOM 738 C C . VAL A 1 98 ? -5.136 -10.278 -1.355 1.00 92.81 98 VAL A C 1
ATOM 740 O O . VAL A 1 98 ? -6.206 -10.179 -0.763 1.00 92.81 98 VAL A O 1
ATOM 743 N N . TYR A 1 99 ? -5.012 -9.988 -2.658 1.00 91.75 99 TYR A N 1
ATOM 744 C CA . TYR A 1 99 ? -6.135 -9.427 -3.424 1.00 91.75 99 TYR A CA 1
ATOM 745 C C . TYR A 1 99 ? -7.312 -10.408 -3.552 1.00 91.75 99 TYR A C 1
ATOM 747 O O . TYR A 1 99 ? -8.449 -9.982 -3.344 1.00 91.75 99 TYR A O 1
ATOM 755 N N . PRO A 1 100 ? -7.100 -11.716 -3.808 1.00 95.62 100 PRO A N 1
ATOM 756 C CA . PRO A 1 100 ? -8.188 -12.689 -3.730 1.00 95.62 100 PRO A CA 1
ATOM 757 C C . PRO A 1 100 ? -8.822 -12.786 -2.338 1.00 95.62 100 PRO A C 1
ATOM 759 O O . PRO A 1 100 ? -10.046 -12.762 -2.225 1.00 95.62 100 PRO A O 1
ATOM 762 N N . ILE A 1 101 ? -8.017 -12.842 -1.269 1.00 96.94 101 ILE A N 1
ATOM 763 C CA . ILE A 1 101 ? -8.529 -12.944 0.109 1.00 96.94 101 ILE A CA 1
ATOM 764 C C . ILE A 1 101 ? -9.401 -11.734 0.458 1.00 96.94 101 ILE A C 1
ATOM 766 O O . ILE A 1 101 ? -10.519 -11.894 0.952 1.00 96.94 101 ILE A O 1
ATOM 770 N N . THR A 1 102 ? -8.915 -10.520 0.192 1.00 94.12 102 THR A N 1
ATOM 771 C CA . THR A 1 102 ? -9.676 -9.294 0.463 1.00 94.12 102 THR A CA 1
ATOM 772 C C . THR A 1 102 ? -10.912 -9.194 -0.424 1.00 94.12 102 THR A C 1
ATOM 774 O O . THR A 1 102 ? -11.953 -8.741 0.050 1.00 94.12 102 THR A O 1
ATOM 777 N N . GLY A 1 103 ? -10.842 -9.682 -1.666 1.00 95.62 103 GLY A N 1
ATOM 778 C CA . GLY A 1 103 ? -11.991 -9.812 -2.558 1.00 95.62 103 GLY A CA 1
ATOM 779 C C . GLY A 1 103 ? -13.087 -10.696 -1.963 1.00 95.62 103 GLY A C 1
ATOM 780 O O . GLY A 1 103 ? -14.234 -10.262 -1.853 1.00 95.62 103 GLY A O 1
ATOM 781 N N . TYR A 1 104 ? -12.739 -11.899 -1.499 1.00 96.25 104 TYR A N 1
ATOM 782 C CA . TYR A 1 104 ? -13.699 -12.807 -0.865 1.00 96.25 104 TYR A CA 1
ATOM 783 C C . TYR A 1 104 ? -14.305 -12.220 0.417 1.00 96.25 104 TYR A C 1
ATOM 785 O O . TYR A 1 104 ? -15.519 -12.297 0.604 1.00 96.25 104 TYR A O 1
ATOM 793 N N . LEU A 1 105 ? -13.505 -11.562 1.266 1.00 96.81 105 LEU A N 1
ATOM 794 C CA . LEU A 1 105 ? -14.019 -10.842 2.440 1.00 96.81 105 LEU A CA 1
ATOM 795 C C . LEU A 1 105 ? -14.994 -9.723 2.044 1.00 96.81 105 LEU A C 1
ATOM 797 O O . LEU A 1 105 ? -16.036 -9.557 2.679 1.00 96.81 105 LEU A O 1
ATOM 801 N N . GLY A 1 106 ? -14.687 -8.989 0.973 1.00 95.50 106 GLY A N 1
ATOM 802 C CA . GLY A 1 106 ? -15.568 -7.972 0.407 1.00 95.50 106 GLY A CA 1
ATOM 803 C C . GLY A 1 106 ? -16.921 -8.547 -0.007 1.00 95.50 106 GLY A C 1
ATOM 804 O O . GLY A 1 106 ? -17.952 -8.003 0.382 1.00 95.50 106 GLY A O 1
ATOM 805 N N . PHE A 1 107 ? -16.939 -9.682 -0.711 1.00 96.62 107 PHE A N 1
ATOM 806 C CA . PHE A 1 107 ? -18.184 -10.359 -1.090 1.00 96.62 107 PHE A CA 1
ATOM 807 C C . PHE A 1 107 ? -19.022 -10.782 0.120 1.00 96.62 107 PHE A C 1
ATOM 809 O O . PHE A 1 107 ? -20.238 -10.590 0.111 1.00 96.62 107 PHE A O 1
ATOM 816 N N . VAL A 1 108 ? -18.390 -11.289 1.184 1.00 97.12 108 VAL A N 1
ATOM 817 C CA . VAL A 1 108 ? -19.086 -11.643 2.433 1.00 97.12 108 VAL A CA 1
ATOM 818 C C . VAL A 1 108 ? -19.727 -10.409 3.074 1.00 97.12 108 VAL A C 1
ATOM 820 O O . VAL A 1 108 ? -20.896 -10.454 3.460 1.00 97.12 108 VAL A O 1
ATOM 823 N N . ILE A 1 109 ? -18.999 -9.290 3.154 1.00 96.50 109 ILE A N 1
ATOM 824 C CA . ILE A 1 109 ? -19.522 -8.037 3.718 1.00 96.50 109 ILE A CA 1
ATOM 825 C C . ILE A 1 109 ? -20.669 -7.495 2.857 1.00 96.50 109 ILE A C 1
ATOM 827 O O . ILE A 1 109 ? -21.705 -7.118 3.399 1.00 96.50 109 ILE A O 1
ATOM 831 N N . ILE A 1 110 ? -20.531 -7.499 1.528 1.00 96.88 110 ILE A N 1
ATOM 832 C CA . ILE A 1 110 ? -21.589 -7.067 0.602 1.00 96.88 110 ILE A CA 1
ATOM 833 C C . ILE A 1 110 ? -22.847 -7.921 0.790 1.00 96.88 110 ILE A C 1
ATOM 835 O O . ILE A 1 110 ? -23.938 -7.371 0.937 1.00 96.88 110 ILE A O 1
ATOM 839 N N . ALA A 1 111 ? -22.713 -9.248 0.859 1.00 96.38 111 ALA A N 1
ATOM 840 C CA . ALA A 1 111 ? -23.841 -10.142 1.103 1.00 96.38 111 ALA A CA 1
ATOM 841 C C . ALA A 1 111 ? -24.519 -9.847 2.451 1.00 96.38 111 ALA A C 1
ATOM 843 O O . ALA A 1 111 ? -25.742 -9.723 2.516 1.00 96.38 111 ALA A O 1
ATOM 844 N N . ALA A 1 112 ? -23.737 -9.656 3.519 1.00 95.69 112 ALA A N 1
ATOM 845 C CA . ALA A 1 112 ? -24.261 -9.300 4.835 1.00 95.69 112 ALA A CA 1
ATOM 846 C C . ALA A 1 112 ? -25.008 -7.954 4.821 1.00 95.69 112 ALA A C 1
ATOM 848 O O . ALA A 1 112 ? -26.078 -7.835 5.423 1.00 95.69 112 ALA A O 1
ATOM 849 N N . LEU A 1 113 ? -24.487 -6.955 4.100 1.00 95.94 113 LEU A N 1
ATOM 850 C CA . LEU A 1 113 ? -25.132 -5.653 3.933 1.00 95.94 113 LEU A CA 1
ATOM 851 C C . LEU A 1 113 ? -26.446 -5.764 3.156 1.00 95.94 113 LEU A C 1
ATOM 853 O O . LEU A 1 113 ? -27.441 -5.183 3.586 1.00 95.94 113 LEU A O 1
ATOM 857 N N . ILE A 1 114 ? -26.489 -6.546 2.073 1.00 96.31 114 ILE A N 1
ATOM 858 C CA . ILE A 1 114 ? -27.717 -6.794 1.303 1.00 96.31 114 ILE A CA 1
ATOM 859 C C . ILE A 1 114 ? -28.764 -7.483 2.184 1.00 96.31 114 ILE A C 1
ATOM 861 O O . ILE A 1 114 ? -29.902 -7.021 2.258 1.00 96.31 114 ILE A O 1
ATOM 865 N N . ILE A 1 115 ? -28.386 -8.539 2.912 1.00 95.25 115 ILE A N 1
ATOM 866 C CA . ILE A 1 115 ? -29.298 -9.257 3.815 1.00 95.25 115 ILE A CA 1
ATOM 867 C C . ILE A 1 115 ? -29.828 -8.318 4.905 1.00 95.25 115 ILE A C 1
ATOM 869 O O . ILE A 1 115 ? -31.030 -8.298 5.171 1.00 95.25 115 ILE A O 1
ATOM 873 N N . SER A 1 116 ? -28.952 -7.526 5.528 1.00 93.88 116 SER A N 1
ATOM 874 C CA . SER A 1 116 ? -29.333 -6.548 6.552 1.00 93.88 116 SER A CA 1
ATOM 875 C C . SER A 1 116 ? -30.292 -5.491 5.997 1.00 93.88 116 SER A C 1
ATOM 877 O O . SER A 1 116 ? -31.306 -5.179 6.623 1.00 93.88 116 SER A O 1
ATOM 879 N N . TRP A 1 117 ? -30.031 -4.989 4.788 1.00 93.44 117 TRP A N 1
ATOM 880 C CA . TRP A 1 117 ? -30.874 -4.000 4.123 1.00 93.44 117 TRP A CA 1
ATOM 881 C C . TRP A 1 117 ? -32.267 -4.549 3.792 1.00 93.44 117 TRP A C 1
ATOM 883 O O . TRP A 1 117 ? -33.268 -3.908 4.120 1.00 93.44 117 TRP A O 1
ATOM 893 N N . VAL A 1 118 ? -32.347 -5.763 3.234 1.00 93.38 118 VAL A N 1
ATOM 894 C CA . VAL A 1 118 ? -33.624 -6.433 2.937 1.00 93.38 118 VAL A CA 1
ATOM 895 C C . VAL A 1 118 ? -34.409 -6.698 4.225 1.00 93.38 118 VAL A C 1
ATOM 897 O O . VAL A 1 118 ? -35.585 -6.345 4.313 1.00 93.38 118 VAL A O 1
ATOM 900 N N . ARG A 1 119 ? -33.758 -7.230 5.270 1.00 89.19 119 ARG A N 1
ATOM 901 C CA . ARG A 1 119 ? -34.397 -7.471 6.577 1.00 89.19 119 ARG A CA 1
ATOM 902 C C . ARG A 1 119 ? -34.889 -6.180 7.233 1.00 89.19 119 ARG A C 1
ATOM 904 O O . ARG A 1 119 ? -35.967 -6.167 7.821 1.00 89.19 119 ARG A O 1
ATOM 911 N N . SER A 1 120 ? -34.126 -5.092 7.126 1.00 82.88 120 SER A N 1
ATOM 912 C CA . SER A 1 120 ? -34.506 -3.779 7.660 1.00 82.88 120 SER A CA 1
ATOM 913 C C . SER A 1 120 ? -35.719 -3.190 6.932 1.00 82.88 120 SER A C 1
ATOM 915 O O . SER A 1 120 ? -36.598 -2.627 7.584 1.00 82.88 120 SER A O 1
ATOM 917 N N . LYS A 1 121 ? -35.832 -3.377 5.607 1.00 78.44 121 LYS A N 1
ATOM 918 C CA . LYS A 1 121 ? -37.041 -3.006 4.851 1.00 78.44 121 LYS A CA 1
ATOM 919 C C . LYS A 1 121 ? -38.270 -3.809 5.286 1.00 78.44 121 LYS A C 1
ATOM 921 O O . LYS A 1 121 ? -39.275 -3.205 5.643 1.00 78.44 121 LYS A O 1
ATOM 926 N N . MET A 1 122 ? -38.159 -5.136 5.365 1.00 72.31 122 MET A N 1
ATOM 927 C CA . MET A 1 122 ? -39.275 -6.000 5.779 1.00 72.31 122 MET A CA 1
ATOM 928 C C . ME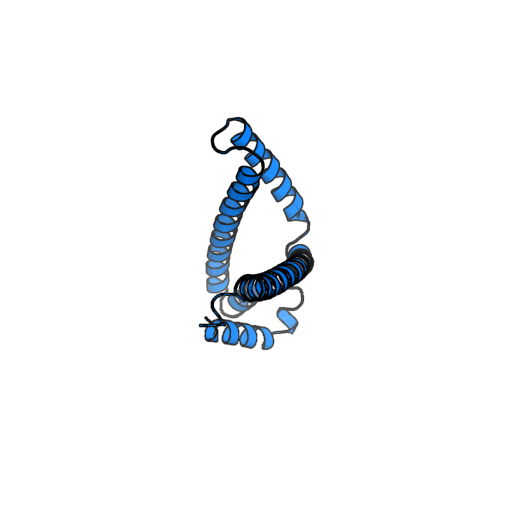T A 1 122 ? -39.741 -5.710 7.215 1.00 72.31 122 MET A C 1
ATOM 930 O O . MET A 1 122 ? -40.935 -5.713 7.504 1.00 72.31 122 MET A O 1
ATOM 934 N N . LYS A 1 123 ? -38.808 -5.406 8.130 1.00 72.69 123 LYS A N 1
ATOM 935 C CA . LYS A 1 123 ? -39.141 -5.048 9.518 1.00 72.69 123 LYS A CA 1
ATOM 936 C C . LYS A 1 123 ? -39.847 -3.689 9.620 1.00 72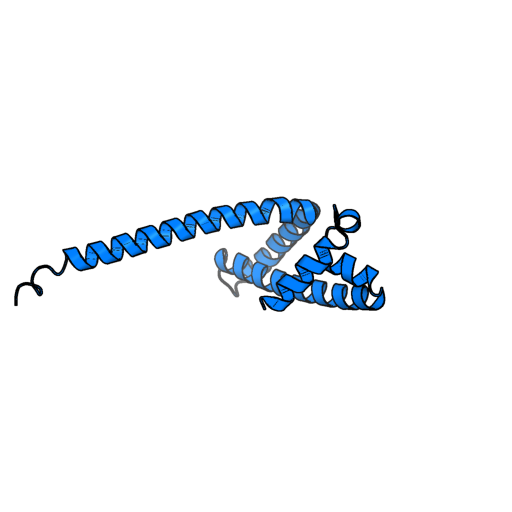.69 123 LYS A C 1
ATOM 938 O O . LYS A 1 123 ? -40.668 -3.513 10.510 1.00 72.69 123 LYS A O 1
ATOM 943 N N . LYS A 1 124 ? -39.560 -2.738 8.724 1.00 61.16 124 LYS A N 1
ATOM 944 C CA . LYS A 1 124 ? -40.264 -1.444 8.669 1.00 61.16 124 LYS A CA 1
ATOM 945 C C . LYS A 1 124 ? -41.696 -1.580 8.139 1.00 61.16 124 LYS A C 1
ATOM 947 O O . LYS A 1 124 ? -42.576 -0.896 8.645 1.00 61.16 124 LYS A O 1
ATOM 952 N N . GLU A 1 125 ? -41.937 -2.481 7.189 1.00 58.56 125 GLU A N 1
ATOM 953 C CA . GLU A 1 125 ? -43.280 -2.771 6.656 1.00 58.56 125 GLU A CA 1
ATOM 954 C C . GLU A 1 125 ? -44.155 -3.532 7.667 1.00 58.56 125 GLU A C 1
ATOM 956 O O . GLU A 1 125 ? -45.327 -3.210 7.833 1.00 58.56 125 GLU A O 1
ATOM 961 N N . ALA A 1 126 ? -43.577 -4.466 8.431 1.00 57.91 126 ALA A N 1
ATOM 962 C CA . ALA A 1 126 ? -44.301 -5.212 9.466 1.00 57.91 126 ALA A CA 1
ATOM 963 C C . ALA A 1 126 ? -44.653 -4.386 10.724 1.00 57.91 126 ALA A C 1
ATOM 965 O O . ALA A 1 126 ? -45.525 -4.787 11.490 1.00 57.91 126 ALA A O 1
ATOM 966 N N . VAL A 1 127 ? -43.979 -3.251 10.954 1.00 59.53 127 VAL A N 1
ATOM 967 C CA . VAL A 1 127 ? -44.219 -2.347 12.100 1.00 59.53 127 VAL A CA 1
ATOM 968 C C . VAL A 1 127 ? -45.222 -1.233 11.761 1.00 59.53 127 VAL A C 1
ATOM 970 O O . VAL A 1 127 ? -45.751 -0.608 12.674 1.00 59.53 127 VAL A O 1
ATOM 973 N N . ASN A 1 128 ? -45.563 -1.030 10.481 1.00 59.12 128 ASN A N 1
ATOM 974 C CA . ASN A 1 128 ? -46.584 -0.065 10.057 1.00 59.12 128 ASN A CA 1
ATOM 975 C C . ASN A 1 128 ? -47.885 -0.678 9.471 1.00 59.12 128 ASN A C 1
ATOM 977 O O . ASN A 1 128 ? -48.334 -0.239 8.412 1.00 59.12 128 ASN A O 1
ATOM 981 N N . PRO A 1 129 ? -48.525 -1.683 10.101 1.00 56.41 129 PRO A N 1
ATOM 982 C CA . PRO A 1 129 ? -49.814 -2.188 9.635 1.00 56.41 129 PRO A CA 1
ATOM 983 C C . PRO A 1 129 ? -51.013 -1.329 10.088 1.00 56.41 129 PRO A C 1
ATOM 985 O O . PRO A 1 129 ? -52.110 -1.529 9.572 1.00 56.41 129 PRO A O 1
ATOM 988 N N . GLU A 1 130 ? -50.842 -0.376 11.019 1.00 60.41 130 GLU A N 1
ATOM 989 C CA . GLU A 1 130 ? -51.950 0.462 11.522 1.00 60.41 130 GLU A CA 1
ATOM 990 C C . GLU A 1 130 ? -52.229 1.721 10.679 1.00 60.41 130 GLU A C 1
ATOM 992 O O . GLU A 1 130 ? -53.376 2.156 10.623 1.00 60.41 130 GLU A O 1
ATOM 997 N N . LEU A 1 131 ? -51.251 2.266 9.940 1.00 58.34 131 LEU A N 1
ATOM 998 C CA . LEU A 1 131 ? -51.488 3.393 9.014 1.00 58.34 131 LEU A CA 1
ATOM 999 C C . LEU A 1 131 ? -51.988 2.958 7.626 1.00 58.34 131 LEU A C 1
ATOM 1001 O O . LEU A 1 131 ? -52.355 3.805 6.823 1.00 58.34 131 LEU A O 1
ATOM 1005 N N . ALA A 1 132 ? -52.009 1.655 7.332 1.00 57.97 132 ALA A N 1
ATOM 1006 C CA . ALA A 1 132 ? -52.513 1.113 6.066 1.00 57.97 132 ALA A CA 1
ATOM 1007 C C . ALA A 1 132 ? -54.035 0.847 6.075 1.00 57.97 132 ALA A C 1
ATOM 1009 O O . ALA A 1 132 ? -54.571 0.320 5.102 1.00 57.97 132 ALA A O 1
ATOM 1010 N N . LYS A 1 133 ? -54.719 1.152 7.188 1.00 56.06 133 LYS A N 1
ATOM 1011 C CA . LYS A 1 133 ? -56.167 0.953 7.382 1.00 56.06 133 LYS A CA 1
ATOM 1012 C C . LYS A 1 133 ? -56.989 2.252 7.430 1.00 56.06 133 LYS A C 1
ATOM 1014 O O . LYS A 1 133 ? -58.171 2.187 7.761 1.00 56.06 133 LYS A O 1
ATOM 1019 N N . PHE A 1 134 ? -56.399 3.389 7.073 1.00 54.09 134 PHE A N 1
ATOM 1020 C CA . PHE A 1 134 ? -57.114 4.630 6.755 1.00 54.09 134 PHE A CA 1
ATOM 1021 C C . PHE A 1 134 ? -56.881 4.981 5.287 1.00 54.09 134 PHE A C 1
ATOM 1023 O O . PHE A 1 134 ? -57.774 5.633 4.704 1.00 54.09 134 PHE A O 1
#